Protein AF-A0A7V9IFS3-F1 (afdb_monomer_lite)

Secondary structure (DSSP, 8-state):
----------HHHHHHHTTSTTEEEEETT---TTTEEEEEE-SSEEEEEE-HHHHHHHHHH-TTTS---

Sequence (69 aa):
MQCTQVVLLTLKEYEQIRSTPTGGFAALGHEDLEIETIVTQNERFVVTDKFGRAGEVHAQADQRTNGEE

pLDDT: mean 86.45, std 12.1, range [42.84, 96.19]

Structure (mmCIF, N/CA/C/O backbone):
data_AF-A0A7V9IFS3-F1
#
_entry.id   AF-A0A7V9IFS3-F1
#
loop_
_atom_site.group_PDB
_atom_site.id
_atom_site.type_symbol
_atom_site.label_atom_id
_atom_site.label_alt_id
_atom_site.label_comp_id
_atom_site.label_asym_id
_atom_site.label_entity_id
_atom_site.label_seq_id
_atom_site.pdbx_PDB_ins_code
_atom_site.Cartn_x
_atom_site.Cartn_y
_atom_site.Cartn_z
_atom_site.occupancy
_atom_site.B_iso_or_equiv
_atom_site.auth_seq_id
_atom_site.auth_comp_id
_atom_site.auth_asym_id
_atom_site.auth_atom_id
_atom_site.pdbx_PDB_model_num
ATOM 1 N N . MET A 1 1 ? -19.192 -15.566 0.687 1.00 49.75 1 MET A N 1
ATOM 2 C CA . MET A 1 1 ? -18.433 -15.230 -0.536 1.00 49.75 1 MET A CA 1
ATOM 3 C C . MET A 1 1 ? -18.546 -13.735 -0.789 1.00 49.75 1 MET A C 1
ATOM 5 O O . MET A 1 1 ? -19.361 -13.317 -1.597 1.00 49.75 1 MET A O 1
ATOM 9 N N . GLN A 1 2 ? -17.775 -12.931 -0.061 1.00 64.75 2 GLN A N 1
ATOM 10 C CA . GLN A 1 2 ? -17.715 -11.487 -0.277 1.00 64.75 2 GLN A CA 1
ATOM 11 C C . GLN A 1 2 ? -16.231 -11.109 -0.300 1.00 64.75 2 GLN A C 1
ATOM 13 O O . GLN A 1 2 ? -15.627 -10.941 0.748 1.00 64.75 2 GLN A O 1
ATOM 18 N N . CYS A 1 3 ? -15.628 -11.050 -1.491 1.00 81.25 3 CYS A N 1
ATOM 19 C CA . CYS A 1 3 ? -14.218 -10.665 -1.672 1.00 81.25 3 CYS A CA 1
ATOM 20 C C . CYS A 1 3 ? -14.030 -9.138 -1.674 1.00 81.25 3 CYS A C 1
ATOM 22 O O . CYS A 1 3 ? -13.024 -8.627 -2.158 1.00 81.25 3 CYS A O 1
ATOM 24 N N . THR A 1 4 ? -15.013 -8.395 -1.168 1.00 86.81 4 THR A N 1
ATOM 25 C CA . THR A 1 4 ? -15.020 -6.935 -1.160 1.00 86.81 4 THR A CA 1
ATOM 26 C C . THR A 1 4 ? -15.142 -6.459 0.273 1.00 86.81 4 THR A C 1
ATOM 28 O O . THR A 1 4 ? -16.134 -6.752 0.942 1.00 86.81 4 THR A O 1
ATOM 31 N N . GLN A 1 5 ? -14.147 -5.698 0.716 1.00 90.88 5 GLN A N 1
ATOM 32 C CA . GLN A 1 5 ? -14.114 -5.061 2.023 1.00 90.88 5 GLN A CA 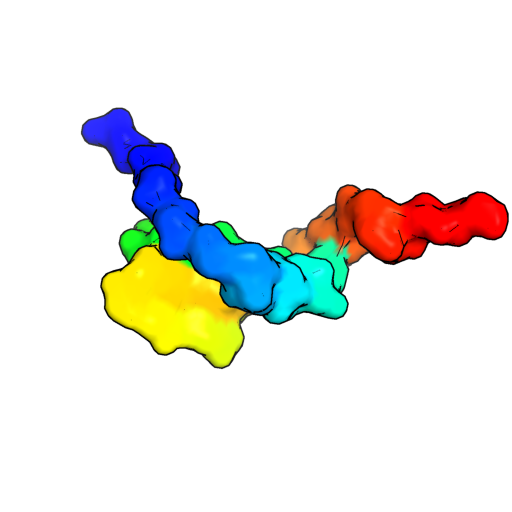1
ATOM 33 C C . GLN A 1 5 ? -13.872 -3.563 1.845 1.00 90.88 5 GLN A C 1
ATOM 35 O O . GLN A 1 5 ? -12.990 -3.154 1.092 1.00 90.88 5 GLN A O 1
ATOM 40 N N . VAL A 1 6 ? -14.663 -2.742 2.538 1.00 92.12 6 VAL A N 1
ATOM 41 C CA . VAL A 1 6 ? -14.471 -1.288 2.567 1.00 92.12 6 VAL A CA 1
ATOM 42 C C . VAL A 1 6 ? -13.523 -0.951 3.710 1.00 92.12 6 VAL A C 1
ATOM 44 O O . VAL A 1 6 ? -13.803 -1.281 4.861 1.00 92.12 6 VAL A O 1
ATOM 47 N N . VAL A 1 7 ? -12.420 -0.274 3.398 1.00 93.88 7 VAL A N 1
ATOM 48 C CA . VAL A 1 7 ? -11.462 0.223 4.391 1.00 93.88 7 VAL A CA 1
ATOM 49 C C . VAL A 1 7 ? -11.453 1.745 4.350 1.00 93.88 7 VAL A C 1
ATOM 51 O O . VAL A 1 7 ? -11.284 2.344 3.290 1.00 93.88 7 VAL A O 1
ATOM 54 N N . LEU A 1 8 ? -11.649 2.376 5.508 1.00 94.81 8 LEU A N 1
ATOM 55 C CA . LEU A 1 8 ? -11.604 3.830 5.632 1.00 94.81 8 LEU A CA 1
ATOM 56 C C . LEU A 1 8 ? -10.162 4.299 5.828 1.00 94.81 8 LEU A C 1
ATOM 58 O O . LEU A 1 8 ? -9.477 3.865 6.759 1.00 94.81 8 LEU A O 1
ATOM 62 N N . LEU A 1 9 ? -9.743 5.226 4.969 1.00 94.69 9 LEU A N 1
ATOM 63 C CA . LEU A 1 9 ? -8.452 5.896 5.031 1.00 94.69 9 LEU A CA 1
ATOM 64 C C . LEU A 1 9 ? -8.644 7.380 5.306 1.00 94.69 9 LEU A C 1
ATOM 66 O O . LEU A 1 9 ? -9.585 8.012 4.822 1.00 94.69 9 LEU A O 1
ATOM 70 N N . THR A 1 10 ? -7.708 7.954 6.048 1.00 95.88 10 THR A N 1
ATOM 71 C CA . THR A 1 10 ? -7.502 9.398 6.018 1.00 95.88 10 THR A CA 1
ATOM 72 C C . THR A 1 10 ? -6.896 9.800 4.674 1.00 95.88 10 THR A C 1
ATOM 74 O O . THR A 1 10 ? -6.209 9.012 4.022 1.00 95.88 10 THR A O 1
ATOM 77 N N . LEU A 1 11 ? -7.082 11.063 4.282 1.00 95.38 11 LEU A N 1
ATOM 78 C CA . LEU A 1 11 ? -6.447 11.594 3.074 1.00 95.38 11 LEU A CA 1
ATOM 79 C C . LEU A 1 11 ? -4.919 11.432 3.116 1.00 95.38 11 LEU A C 1
ATOM 81 O O . LEU A 1 11 ? -4.312 11.069 2.118 1.00 95.38 11 LEU A O 1
ATOM 85 N N . LYS A 1 12 ? -4.298 11.637 4.285 1.00 94.75 12 LYS A N 1
ATOM 86 C CA . LYS A 1 12 ? -2.848 11.484 4.453 1.00 94.75 12 LYS A CA 1
ATOM 87 C C . LYS A 1 12 ? -2.379 10.055 4.168 1.00 94.75 12 LYS A C 1
ATOM 89 O O . LYS A 1 12 ? -1.367 9.877 3.502 1.00 94.75 12 LYS A O 1
ATOM 94 N N . GLU A 1 13 ? -3.099 9.054 4.669 1.00 93.62 13 GLU A N 1
ATOM 95 C CA . GLU A 1 13 ? -2.773 7.644 4.422 1.00 93.62 13 GLU A CA 1
ATOM 96 C C . GLU A 1 13 ? -2.924 7.300 2.943 1.00 93.62 13 GLU A C 1
ATOM 98 O O . GLU A 1 13 ? -2.024 6.700 2.363 1.00 93.62 13 GLU A O 1
ATOM 103 N N . TYR A 1 14 ? -4.021 7.740 2.324 1.00 93.31 14 TYR A N 1
ATOM 104 C CA . TYR A 1 14 ? -4.252 7.542 0.897 1.00 93.31 14 TYR A CA 1
ATOM 105 C C . TYR A 1 14 ? -3.137 8.160 0.042 1.00 93.31 14 TYR A C 1
ATOM 107 O O . TYR A 1 14 ? -2.596 7.496 -0.841 1.00 93.31 14 TYR A O 1
ATOM 115 N N . GLU A 1 15 ? -2.746 9.403 0.330 1.00 93.44 15 GLU A N 1
ATOM 116 C CA . GLU A 1 15 ? -1.686 10.081 -0.421 1.00 93.44 15 GLU A CA 1
ATOM 117 C C . GLU A 1 15 ? -0.306 9.464 -0.191 1.00 93.44 15 GLU A C 1
ATOM 119 O O . GLU A 1 15 ? 0.488 9.387 -1.124 1.0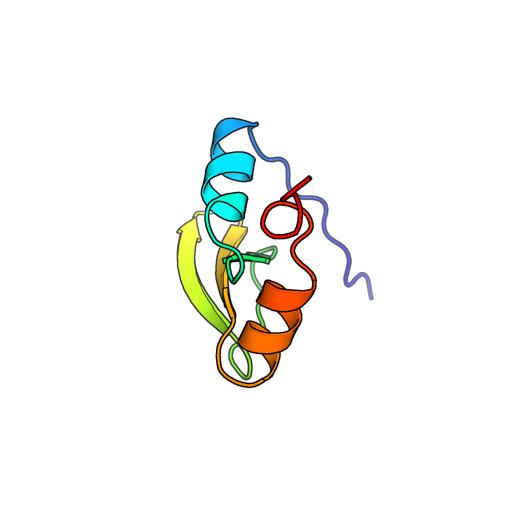0 93.44 15 GLU A O 1
ATOM 124 N N . GLN A 1 16 ? -0.019 8.962 1.012 1.00 90.38 16 GLN A N 1
ATOM 125 C CA . GLN A 1 16 ? 1.221 8.230 1.265 1.00 90.38 16 GLN A CA 1
ATOM 126 C C . GLN A 1 16 ? 1.285 6.940 0.435 1.00 90.38 16 GLN A C 1
ATOM 128 O O . GLN A 1 16 ? 2.313 6.664 -0.177 1.00 90.38 16 GLN A O 1
ATOM 133 N N . ILE A 1 17 ? 0.193 6.176 0.376 1.00 90.44 17 ILE A N 1
ATOM 134 C CA . ILE A 1 17 ? 0.106 4.942 -0.421 1.00 90.44 17 ILE A CA 1
ATOM 135 C C . ILE A 1 17 ? 0.276 5.247 -1.914 1.00 90.44 17 ILE A C 1
ATOM 137 O O . ILE A 1 17 ? 1.037 4.579 -2.602 1.00 90.44 17 ILE A O 1
ATOM 141 N N . ARG A 1 18 ? -0.401 6.285 -2.416 1.00 91.12 18 ARG A N 1
ATOM 142 C CA . ARG A 1 18 ? -0.370 6.693 -3.832 1.00 91.12 18 ARG A CA 1
ATOM 143 C C . ARG A 1 18 ? 0.830 7.576 -4.199 1.00 91.12 18 ARG A C 1
ATOM 145 O O . ARG A 1 18 ? 0.825 8.170 -5.277 1.00 91.12 18 ARG A O 1
ATOM 152 N N . SER A 1 19 ? 1.823 7.700 -3.316 1.00 89.44 19 SER A N 1
ATOM 153 C CA . SER A 1 19 ? 3.050 8.463 -3.586 1.00 89.44 19 SER A CA 1
ATOM 154 C C . SER A 1 19 ? 4.036 7.708 -4.479 1.00 89.44 19 SER A C 1
ATOM 156 O O . S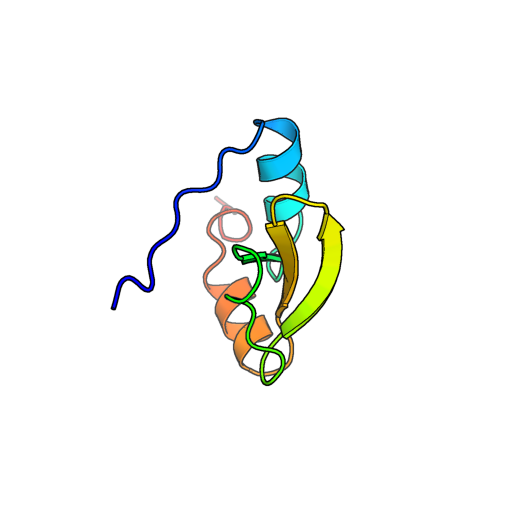ER A 1 19 ? 4.922 8.329 -5.066 1.00 89.44 19 SER A O 1
ATOM 158 N N . THR A 1 20 ? 3.868 6.389 -4.615 1.00 84.62 20 THR A N 1
ATOM 159 C CA . THR A 1 20 ? 4.654 5.547 -5.514 1.00 84.62 20 THR A CA 1
ATOM 160 C C . THR A 1 20 ? 3.765 4.958 -6.615 1.00 84.62 20 THR A C 1
ATOM 162 O O . THR A 1 20 ? 2.631 4.549 -6.350 1.00 84.62 20 THR A O 1
ATOM 165 N N . PRO A 1 21 ? 4.266 4.867 -7.859 1.00 84.69 21 PRO A N 1
ATOM 166 C CA . PRO A 1 21 ? 3.488 4.334 -8.980 1.00 84.69 21 PRO A CA 1
ATOM 167 C C . PRO A 1 21 ? 3.281 2.814 -8.909 1.00 84.69 21 PRO A C 1
ATOM 169 O O . PRO A 1 21 ? 2.407 2.268 -9.576 1.00 84.69 21 PRO A O 1
ATOM 172 N N . THR A 1 22 ? 4.067 2.115 -8.088 1.00 88.31 22 THR A N 1
ATOM 173 C CA . THR A 1 22 ? 3.949 0.670 -7.826 1.00 88.31 22 THR A CA 1
ATOM 174 C C . THR A 1 22 ? 3.260 0.349 -6.501 1.00 88.31 22 THR A C 1
ATOM 176 O O . THR A 1 22 ? 3.105 -0.832 -6.180 1.00 88.31 22 THR A O 1
ATOM 179 N N . GLY A 1 23 ? 2.866 1.378 -5.742 1.00 88.56 23 GLY A N 1
ATOM 180 C CA . GLY A 1 23 ? 2.254 1.241 -4.427 1.00 88.56 23 GLY A CA 1
ATOM 181 C C . GLY A 1 23 ? 0.869 0.611 -4.513 1.00 88.56 23 GLY A C 1
ATOM 182 O O . GLY A 1 23 ? -0.012 1.086 -5.232 1.00 88.56 23 GLY A O 1
ATOM 183 N N . GLY A 1 24 ? 0.683 -0.466 -3.763 1.00 89.75 24 GLY A N 1
ATOM 184 C CA . GLY A 1 24 ? -0.554 -1.216 -3.633 1.00 89.75 24 GLY A CA 1
ATOM 185 C C . GLY A 1 24 ? -1.189 -1.076 -2.251 1.00 89.75 24 GLY A C 1
ATOM 186 O O . GLY A 1 24 ? -0.574 -0.646 -1.271 1.00 89.75 24 GLY A O 1
ATOM 187 N N . PHE A 1 25 ? -2.467 -1.436 -2.184 1.00 94.12 25 PHE A N 1
ATOM 188 C CA . PHE A 1 25 ? -3.283 -1.377 -0.979 1.00 94.12 25 PHE A CA 1
ATOM 189 C C . PHE A 1 25 ? -4.236 -2.564 -0.935 1.00 94.12 25 PHE A C 1
ATOM 191 O O . PHE A 1 25 ? -4.951 -2.812 -1.909 1.00 94.12 25 PHE A O 1
ATOM 198 N N . ALA A 1 26 ? -4.303 -3.241 0.209 1.00 93.69 26 ALA A N 1
ATOM 199 C CA . ALA A 1 26 ? -5.260 -4.314 0.431 1.00 93.69 26 ALA A CA 1
ATOM 200 C C . ALA A 1 26 ? -5.806 -4.305 1.865 1.00 93.69 26 ALA A C 1
ATOM 202 O O . ALA A 1 26 ? -5.153 -3.873 2.821 1.00 93.69 26 ALA A O 1
ATOM 203 N N . ALA A 1 27 ? -7.033 -4.805 2.014 1.00 94.56 27 ALA A N 1
ATOM 204 C CA . ALA A 1 27 ? -7.545 -5.212 3.317 1.00 94.56 27 ALA A CA 1
ATOM 205 C C . ALA A 1 27 ? -6.714 -6.386 3.862 1.00 94.56 27 ALA A C 1
ATOM 207 O O . ALA A 1 27 ? -6.096 -7.119 3.095 1.00 94.56 27 ALA A O 1
ATOM 208 N N . LEU A 1 28 ? -6.719 -6.585 5.181 1.00 93.31 28 LEU A N 1
ATOM 209 C CA . LEU A 1 28 ? -6.025 -7.725 5.787 1.00 93.31 28 LEU A CA 1
ATOM 210 C C . LEU A 1 28 ? -6.558 -9.054 5.224 1.00 93.31 28 LEU A C 1
ATOM 212 O O . LEU A 1 28 ? -7.765 -9.297 5.271 1.00 93.31 28 LEU A O 1
ATOM 216 N N . GLY A 1 29 ? -5.665 -9.905 4.716 1.00 91.38 29 GLY A N 1
ATOM 217 C CA . GLY A 1 29 ? -6.002 -11.184 4.089 1.00 91.38 29 GLY A CA 1
ATOM 218 C C . GLY A 1 29 ? -6.431 -11.075 2.622 1.00 91.38 29 GLY A C 1
ATOM 219 O O . GLY A 1 29 ? -6.904 -12.064 2.065 1.00 91.38 29 GLY A O 1
ATOM 220 N N . HIS A 1 30 ? -6.310 -9.892 2.012 1.00 91.69 30 HIS A N 1
ATOM 221 C CA . HIS A 1 30 ? -6.566 -9.652 0.586 1.00 91.69 30 HIS A CA 1
ATOM 222 C C . HIS A 1 30 ? -5.281 -9.387 -0.214 1.00 91.69 30 HIS A C 1
ATOM 224 O O . HIS A 1 30 ? -5.365 -9.089 -1.405 1.00 91.69 30 HIS A O 1
ATOM 230 N N .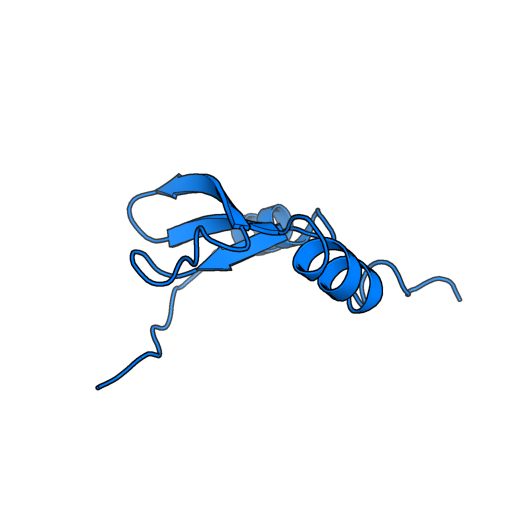 GLU A 1 31 ? -4.112 -9.463 0.419 1.00 92.50 31 GLU A N 1
ATOM 231 C CA . GLU A 1 31 ? -2.820 -9.426 -0.256 1.00 92.50 31 GLU A CA 1
ATOM 232 C C . GLU A 1 31 ? -2.553 -10.687 -1.091 1.00 92.50 31 GLU A C 1
ATOM 234 O O . GLU A 1 31 ? -2.966 -11.793 -0.736 1.00 92.50 31 GLU A O 1
ATOM 239 N N . ASP A 1 32 ? -1.811 -10.516 -2.182 1.00 91.69 32 ASP A N 1
ATOM 240 C CA . ASP A 1 32 ? -1.335 -11.600 -3.041 1.00 91.69 32 ASP A CA 1
ATOM 241 C C . ASP A 1 32 ? 0.194 -11.572 -3.144 1.00 91.69 32 ASP A C 1
ATOM 243 O O . ASP A 1 32 ? 0.788 -10.903 -3.998 1.00 91.69 32 ASP A O 1
ATOM 247 N N . LEU A 1 33 ? 0.836 -12.333 -2.254 1.00 91.19 33 LEU A N 1
ATOM 248 C CA . LEU A 1 33 ? 2.293 -12.379 -2.121 1.00 91.19 33 LEU A CA 1
ATOM 249 C C . LEU A 1 33 ? 3.011 -13.021 -3.323 1.00 91.19 33 LEU A C 1
ATOM 251 O O . LEU A 1 33 ? 4.241 -13.004 -3.370 1.00 91.19 33 LEU A O 1
ATOM 255 N N . GLU A 1 34 ? 2.285 -13.571 -4.304 1.00 92.00 34 GLU A N 1
ATOM 256 C CA . GLU A 1 34 ? 2.886 -14.036 -5.559 1.00 92.00 34 GLU A CA 1
ATOM 257 C C . GLU A 1 34 ? 3.294 -12.868 -6.474 1.00 92.00 34 GLU A C 1
ATOM 259 O O . GLU A 1 34 ? 4.173 -13.028 -7.325 1.00 92.00 34 GLU A O 1
ATOM 264 N N . ILE A 1 35 ? 2.683 -11.689 -6.299 1.00 88.69 35 ILE A N 1
ATOM 265 C CA . ILE A 1 35 ? 2.865 -10.524 -7.183 1.00 88.69 35 ILE A CA 1
ATOM 266 C C . ILE A 1 35 ? 3.206 -9.220 -6.450 1.00 88.69 35 ILE A C 1
ATOM 268 O O . ILE A 1 35 ? 3.449 -8.192 -7.096 1.00 88.69 35 ILE A O 1
ATOM 272 N N . GLU A 1 36 ? 3.180 -9.224 -5.118 1.00 91.00 36 GLU A N 1
ATOM 273 C CA . GLU A 1 36 ? 3.464 -8.046 -4.303 1.00 91.00 36 GLU A CA 1
ATOM 274 C C . GLU A 1 36 ? 4.158 -8.378 -2.984 1.00 91.00 36 GLU A C 1
ATOM 276 O O . GLU A 1 36 ? 4.052 -9.482 -2.458 1.00 91.00 36 GLU A O 1
ATOM 281 N N . THR A 1 37 ? 4.864 -7.397 -2.434 1.00 94.31 37 THR A N 1
ATOM 282 C CA . THR A 1 37 ? 5.510 -7.519 -1.123 1.00 94.31 37 THR A CA 1
ATOM 283 C C . THR A 1 37 ? 4.864 -6.546 -0.153 1.00 94.31 37 THR A C 1
ATOM 285 O O . THR A 1 37 ? 4.641 -5.389 -0.503 1.00 94.31 37 THR A O 1
ATOM 288 N N . ILE A 1 38 ? 4.591 -6.981 1.078 1.00 94.88 38 ILE A N 1
ATOM 289 C CA . ILE A 1 38 ? 4.104 -6.092 2.140 1.00 94.88 38 ILE A CA 1
ATOM 290 C C . ILE A 1 38 ? 5.233 -5.148 2.565 1.00 94.88 38 ILE A C 1
ATOM 292 O O . ILE A 1 38 ? 6.287 -5.587 3.023 1.00 94.88 38 ILE A O 1
ATOM 296 N N . VAL A 1 39 ? 4.985 -3.845 2.454 1.00 94.12 39 VAL A N 1
ATOM 297 C CA . VAL A 1 39 ? 5.911 -2.778 2.866 1.00 94.12 39 VAL A CA 1
ATOM 298 C C . VAL A 1 39 ? 5.559 -2.271 4.259 1.00 94.12 39 VAL A C 1
ATOM 300 O O . VAL A 1 39 ? 6.426 -1.908 5.052 1.00 94.12 39 VAL A O 1
ATOM 303 N N . THR A 1 40 ? 4.269 -2.215 4.582 1.00 93.50 40 THR A N 1
ATOM 304 C CA . THR A 1 40 ? 3.774 -1.801 5.896 1.00 93.50 40 THR A CA 1
ATOM 305 C C . THR A 1 40 ? 2.437 -2.467 6.170 1.00 93.50 40 THR A C 1
ATOM 307 O O . THR A 1 40 ? 1.602 -2.598 5.282 1.00 93.50 40 THR A O 1
ATOM 310 N N . GLN A 1 41 ? 2.210 -2.846 7.422 1.00 94.56 41 GLN A N 1
ATOM 311 C CA . GLN A 1 41 ? 0.950 -3.403 7.888 1.00 94.56 41 GLN A CA 1
ATOM 312 C C . GLN A 1 41 ? 0.542 -2.719 9.189 1.00 94.56 41 GLN A C 1
ATOM 314 O O . GLN A 1 41 ? 1.381 -2.430 10.043 1.00 94.56 41 GLN A O 1
ATOM 319 N N . ASN A 1 42 ? -0.754 -2.472 9.345 1.00 92.69 42 ASN A N 1
ATOM 320 C CA . ASN A 1 42 ? -1.355 -2.070 10.611 1.00 92.69 42 ASN A CA 1
ATOM 321 C C . ASN A 1 42 ? -2.600 -2.927 10.896 1.00 92.69 42 ASN A C 1
ATOM 323 O O . ASN A 1 42 ? -2.891 -3.883 10.184 1.00 92.69 42 ASN A O 1
ATOM 327 N N . GLU A 1 43 ? -3.350 -2.581 11.938 1.00 94.44 43 GLU A N 1
ATOM 328 C CA . GLU A 1 43 ? -4.546 -3.327 12.360 1.00 94.44 43 GLU A CA 1
ATOM 329 C C . GLU A 1 43 ? -5.730 -3.242 11.374 1.00 94.44 43 GLU A C 1
ATOM 331 O O . GLU A 1 43 ? -6.721 -3.948 11.542 1.00 94.44 43 GLU A O 1
ATOM 336 N N . ARG A 1 44 ? -5.661 -2.372 10.358 1.00 94.06 44 ARG A N 1
ATOM 337 C CA . ARG A 1 44 ? -6.752 -2.086 9.412 1.00 94.06 44 ARG A CA 1
ATOM 338 C C . ARG A 1 44 ? -6.455 -2.540 7.982 1.00 94.06 44 ARG A C 1
ATOM 340 O O . ARG A 1 44 ? -7.391 -2.907 7.273 1.00 94.06 44 ARG A O 1
ATOM 347 N N . PHE A 1 45 ? -5.201 -2.467 7.537 1.00 95.31 45 PHE A N 1
ATOM 348 C CA . PHE A 1 45 ? -4.814 -2.728 6.148 1.00 95.31 45 PHE A CA 1
ATOM 349 C C . PHE A 1 45 ? -3.319 -3.015 5.983 1.00 95.31 45 PHE A C 1
ATOM 351 O O . PHE A 1 45 ? -2.511 -2.778 6.889 1.00 95.31 45 PHE A 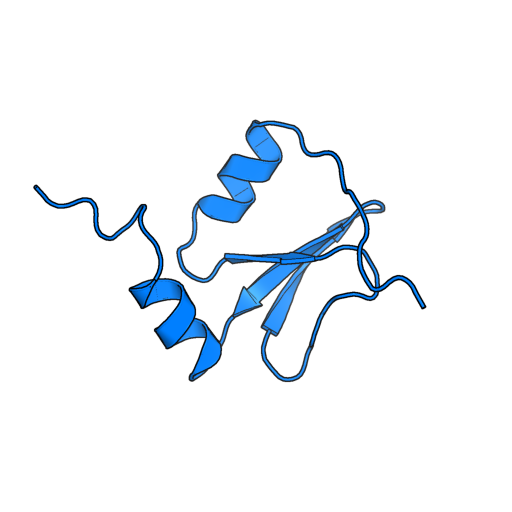O 1
ATOM 358 N N . VAL A 1 46 ? -2.963 -3.460 4.777 1.00 96.19 46 VAL A N 1
ATOM 359 C CA . VAL A 1 46 ? -1.584 -3.569 4.296 1.00 96.19 46 VAL A CA 1
ATOM 360 C C . VAL A 1 46 ? -1.325 -2.599 3.145 1.00 96.19 46 VAL A C 1
ATOM 362 O O . VAL A 1 46 ? -2.199 -2.319 2.321 1.00 96.19 46 VAL A O 1
ATOM 365 N N . VAL A 1 47 ? -0.099 -2.087 3.106 1.00 95.62 47 VAL A N 1
ATOM 366 C CA . VAL A 1 47 ? 0.483 -1.365 1.975 1.00 95.62 47 VAL A CA 1
ATOM 367 C C . VAL A 1 47 ? 1.508 -2.284 1.341 1.00 95.62 47 VAL A C 1
ATOM 369 O O . VAL A 1 47 ? 2.353 -2.853 2.042 1.00 95.62 47 VAL A O 1
ATOM 372 N N . THR A 1 48 ? 1.423 -2.431 0.030 1.00 95.00 48 THR A N 1
ATOM 373 C CA . THR A 1 48 ? 2.246 -3.362 -0.736 1.00 95.00 48 THR A CA 1
ATOM 374 C C . THR A 1 48 ? 3.017 -2.627 -1.821 1.00 95.00 48 THR A C 1
ATOM 376 O O . THR A 1 48 ? 2.676 -1.505 -2.176 1.00 95.00 48 THR A O 1
ATOM 379 N N . ASP A 1 49 ? 4.058 -3.255 -2.350 1.00 92.75 49 ASP A N 1
ATOM 380 C CA . ASP A 1 49 ? 4.714 -2.826 -3.581 1.00 92.75 49 ASP A CA 1
ATOM 381 C C . ASP A 1 49 ? 4.612 -3.950 -4.609 1.00 92.75 49 ASP A C 1
ATOM 383 O O . ASP A 1 49 ? 4.970 -5.103 -4.336 1.00 92.75 49 ASP A O 1
ATOM 387 N N . LYS A 1 50 ? 4.119 -3.613 -5.804 1.00 89.12 50 LYS A N 1
ATOM 388 C CA . LYS A 1 50 ? 4.086 -4.538 -6.940 1.00 89.12 50 LYS A CA 1
ATOM 389 C C . LYS A 1 50 ? 5.489 -4.725 -7.512 1.00 89.12 50 LYS A C 1
ATOM 391 O O . LYS A 1 50 ? 6.228 -3.759 -7.695 1.00 89.12 50 LYS A O 1
ATOM 396 N N . PHE A 1 51 ? 5.829 -5.957 -7.882 1.00 87.06 51 PHE A N 1
ATOM 397 C CA . PHE A 1 51 ? 7.102 -6.282 -8.531 1.00 87.06 51 PHE A CA 1
ATOM 398 C C . PHE A 1 51 ? 6.905 -7.030 -9.855 1.00 87.06 51 PHE A C 1
ATOM 400 O O . PHE A 1 51 ? 5.794 -7.411 -10.233 1.00 87.06 51 PHE A O 1
ATOM 407 N N . GLY A 1 52 ? 8.002 -7.208 -10.596 1.00 87.75 52 GLY A N 1
ATOM 408 C CA . GLY A 1 52 ? 8.003 -7.897 -11.886 1.00 87.75 52 GLY A CA 1
ATOM 409 C C . GLY A 1 52 ? 7.004 -7.291 -12.874 1.00 87.75 52 GLY A C 1
ATOM 410 O O . GLY A 1 52 ? 6.806 -6.075 -12.921 1.00 87.75 52 GLY A O 1
ATOM 411 N N . ARG A 1 53 ? 6.326 -8.153 -13.641 1.00 85.31 53 ARG A N 1
ATOM 412 C CA . ARG A 1 53 ? 5.358 -7.712 -14.653 1.00 85.31 53 ARG A CA 1
ATOM 413 C C . ARG A 1 53 ? 4.187 -6.926 -14.056 1.00 85.31 53 ARG A C 1
ATOM 415 O O . ARG A 1 53 ? 3.689 -6.007 -14.701 1.00 85.31 53 ARG A O 1
ATOM 422 N N . ALA A 1 54 ? 3.757 -7.269 -12.841 1.00 79.62 54 ALA A N 1
ATOM 423 C CA . ALA A 1 54 ? 2.683 -6.552 -12.162 1.00 79.62 54 ALA A CA 1
ATOM 424 C C . ALA A 1 54 ? 3.093 -5.105 -11.856 1.00 79.62 54 ALA A C 1
ATOM 426 O O . ALA A 1 54 ? 2.309 -4.196 -12.110 1.00 79.62 54 ALA A O 1
ATOM 427 N N . GLY A 1 55 ? 4.331 -4.889 -11.396 1.00 80.69 55 GLY A N 1
ATOM 428 C CA . GLY A 1 55 ? 4.881 -3.554 -11.144 1.00 80.69 55 GLY A CA 1
ATOM 429 C C . GLY A 1 55 ? 4.968 -2.693 -12.405 1.00 80.69 55 GLY A C 1
ATOM 430 O O . GLY A 1 55 ? 4.525 -1.549 -12.391 1.00 80.69 55 GLY A O 1
ATOM 431 N N . GLU A 1 56 ? 5.457 -3.254 -13.516 1.00 84.81 56 GLU A N 1
ATOM 432 C CA . GLU A 1 56 ? 5.535 -2.543 -14.803 1.00 84.81 56 GLU A CA 1
ATOM 433 C C . GLU A 1 56 ? 4.164 -2.061 -15.289 1.00 84.81 56 GLU A C 1
ATOM 435 O O . GLU A 1 56 ? 4.009 -0.906 -15.682 1.00 84.81 56 GLU A O 1
ATOM 440 N N . VAL A 1 57 ? 3.164 -2.947 -15.259 1.00 85.38 57 VAL A N 1
ATOM 441 C CA . VAL A 1 57 ? 1.799 -2.618 -15.684 1.00 85.38 57 VAL A CA 1
ATOM 442 C C . VAL A 1 57 ? 1.188 -1.570 -14.758 1.00 85.38 57 VAL A C 1
ATOM 444 O O . VAL A 1 57 ? 0.539 -0.646 -15.243 1.00 85.38 57 VAL A O 1
ATOM 447 N N . HIS A 1 58 ? 1.412 -1.684 -13.444 1.00 82.00 58 HIS A N 1
ATOM 448 C CA . HIS A 1 58 ? 0.905 -0.714 -12.474 1.00 82.00 58 HIS A CA 1
ATOM 449 C C . HIS A 1 58 ? 1.488 0.679 -12.717 1.00 82.00 58 HIS A C 1
ATOM 451 O O . HIS A 1 58 ? 0.737 1.645 -12.812 1.00 82.00 58 HIS A O 1
ATOM 457 N N . ALA A 1 59 ? 2.806 0.760 -12.915 1.00 81.88 59 ALA A N 1
ATOM 458 C CA . ALA A 1 59 ? 3.484 2.022 -13.164 1.00 81.88 59 ALA A CA 1
ATOM 459 C C . ALA A 1 59 ? 3.035 2.679 -14.477 1.00 81.88 59 ALA A C 1
ATOM 461 O O . ALA A 1 59 ? 2.795 3.880 -14.510 1.00 81.88 59 ALA A O 1
ATOM 462 N N . GLN A 1 60 ? 2.860 1.902 -15.551 1.00 86.31 60 GLN A N 1
ATOM 463 C CA . GLN A 1 60 ? 2.365 2.427 -16.832 1.00 86.31 60 GLN A CA 1
ATOM 464 C C . GLN A 1 60 ? 0.921 2.933 -16.747 1.00 86.31 60 GLN A C 1
ATOM 466 O O . GLN A 1 60 ? 0.553 3.885 -17.434 1.00 86.31 60 GLN A O 1
ATOM 471 N N . ALA A 1 61 ? 0.095 2.291 -15.923 1.00 83.00 61 ALA A N 1
ATOM 472 C CA . ALA A 1 61 ? -1.296 2.673 -15.729 1.00 83.00 61 ALA A CA 1
ATOM 473 C C . ALA A 1 61 ? -1.471 3.854 -14.759 1.00 83.00 61 ALA A C 1
ATOM 475 O O . ALA A 1 61 ? -2.587 4.371 -14.646 1.00 83.00 61 ALA A O 1
ATOM 476 N N . ASP A 1 62 ? -0.416 4.292 -14.060 1.00 81.50 62 ASP A N 1
ATOM 477 C CA . ASP A 1 62 ? -0.534 5.372 -13.088 1.00 81.50 62 ASP A CA 1
ATOM 478 C C . ASP A 1 62 ? -0.769 6.726 -13.774 1.00 81.50 62 ASP A C 1
ATOM 480 O O . ASP A 1 62 ? 0.089 7.336 -14.410 1.00 81.50 62 ASP A O 1
ATOM 484 N N . GLN A 1 63 ? -1.982 7.238 -13.600 1.00 81.12 63 GLN A N 1
ATOM 485 C CA . GLN A 1 63 ? -2.412 8.519 -14.150 1.00 81.12 63 GLN A CA 1
ATOM 486 C C . GLN A 1 63 ? -1.692 9.713 -13.509 1.00 81.12 63 GLN A C 1
ATOM 488 O O . GLN A 1 63 ? -1.677 10.790 -14.096 1.00 81.12 63 GLN A O 1
ATOM 493 N N . ARG A 1 64 ? -1.094 9.542 -12.320 1.00 79.50 64 ARG A N 1
ATOM 494 C CA . ARG A 1 64 ? -0.335 10.605 -11.639 1.00 79.50 64 ARG A CA 1
ATOM 495 C C . ARG A 1 64 ? 1.062 10.800 -12.219 1.00 79.50 64 ARG A C 1
ATOM 497 O O . ARG A 1 64 ? 1.625 11.875 -12.058 1.00 79.50 64 ARG A O 1
ATOM 504 N N . THR A 1 65 ? 1.602 9.793 -12.900 1.00 67.81 65 THR A N 1
ATOM 505 C CA . THR A 1 65 ? 2.888 9.881 -13.605 1.00 67.81 65 THR A CA 1
ATOM 506 C C . THR A 1 65 ? 2.721 10.181 -15.091 1.00 67.81 65 THR A C 1
ATOM 508 O O . THR A 1 65 ? 3.642 10.698 -15.705 1.00 67.81 65 THR A O 1
ATOM 511 N N . ASN A 1 66 ? 1.540 9.921 -15.659 1.00 57.03 66 ASN A N 1
ATOM 512 C CA . ASN A 1 66 ? 1.213 10.222 -17.059 1.00 57.03 66 ASN A CA 1
ATOM 513 C C . ASN A 1 66 ? 0.697 11.663 -17.278 1.00 57.03 66 ASN A C 1
ATOM 515 O O . ASN A 1 66 ? 0.144 11.963 -18.331 1.00 57.03 66 ASN A O 1
ATOM 519 N N . GLY A 1 67 ? 0.842 12.541 -16.280 1.00 50.47 67 GLY A N 1
ATOM 520 C CA . GLY A 1 67 ? 0.423 13.945 -16.313 1.00 50.47 67 GLY A CA 1
ATOM 521 C C . GLY A 1 67 ? 1.510 14.914 -16.788 1.00 50.47 67 GLY A C 1
ATOM 522 O O . GLY A 1 67 ? 1.637 15.990 -16.210 1.00 50.47 67 GLY A O 1
ATOM 523 N N . GLU A 1 68 ? 2.313 14.531 -17.783 1.00 46.16 68 GLU A N 1
ATOM 524 C CA . GLU A 1 68 ? 3.092 15.496 -18.568 1.00 46.16 68 GLU A CA 1
ATOM 525 C C . GLU A 1 68 ? 2.181 16.030 -19.691 1.00 46.16 68 GLU A C 1
ATOM 527 O O . GLU A 1 68 ? 1.957 15.344 -20.689 1.00 46.16 68 GLU A O 1
ATOM 532 N N . GLU A 1 69 ? 1.610 17.225 -19.492 1.00 42.84 69 GLU A N 1
ATOM 533 C CA . GLU A 1 69 ? 1.189 18.111 -20.595 1.00 42.84 69 GLU A CA 1
ATOM 534 C C . GLU A 1 69 ? 2.367 18.987 -21.037 1.00 42.84 69 GLU A C 1
ATOM 536 O O . GLU A 1 69 ? 3.051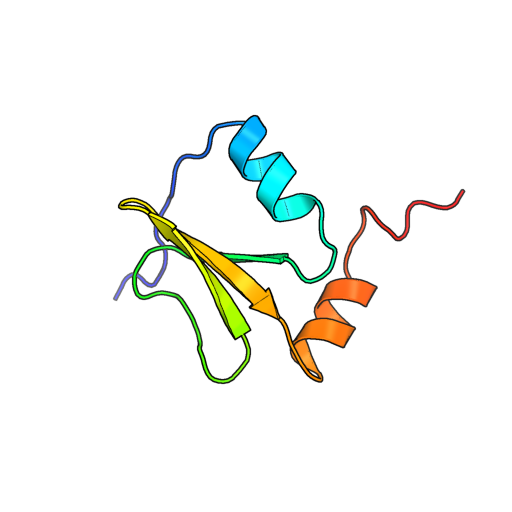 19.551 -20.148 1.00 42.84 69 GLU A O 1
#

Foldseek 3Di:
DDLDDDFDDDPVRVCVQLVDLQKDWDFVPNDDPVFWDFPDDDPGITIIGGDDPSSVVSNVPNPVVVPDD

Radius of gyration: 12.73 Å; chains: 1; bounding box: 26×33×33 Å